Protein AF-A0A8T5ZN94-F1 (afdb_monomer)

Foldseek 3Di:
DPFDWWWWAAPVRDIDIDGPVCPCVVVDDPRIGTDDPVSNCCSVPPDDDLVRQLVVLVVVLVVLLVVLCVVLVVQVVCVVVVNHDPVNVVVNVVSVVVNVVSVPDDSND

Solven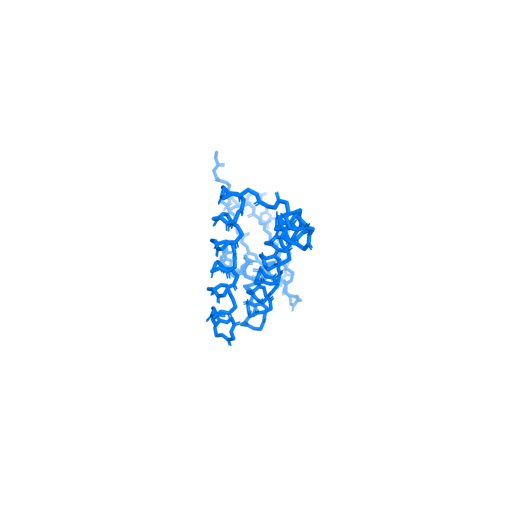t-accessible surface area (backbone atoms only — not comparable to full-atom values): 6454 Å² total; per-residue (Å²): 133,85,84,61,66,44,33,30,28,43,96,84,61,53,73,46,78,39,56,58,88,50,86,44,56,91,73,61,65,87,84,55,43,80,46,51,70,66,58,49,45,43,64,81,54,57,76,77,50,72,67,55,49,28,51,50,44,46,51,50,47,53,51,53,49,51,51,53,52,63,72,40,45,64,50,53,50,29,50,75,73,71,67,52,47,74,69,48,48,53,51,47,54,53,52,52,51,49,48,54,54,57,69,66,56,83,40,88,119

Mean predicted aligned error: 5.81 Å

Sequence (109 aa):
MITMMKYYKDENNVVYAYDAYGTQDAFIKEGLVPITRSEAMAIINPPPTHEQLIQAAENERQRLLSAADAIMLDWRTELMLGEISDANRAKLSAWLLYKNQVKAVDVTT

Organism: Escherichia coli (NCBI:txid562)

Nearest PDB structures (foldseek):
  3l9f-assembly2_C  TM=4.186E-01  e=5.261E-01  Streptococcus mutans UA159
  6hdz-assembly1_A  TM=4.689E-01  e=8.714E+00  Pseudomonas aeruginosa

Structure (mmCIF, N/CA/C/O backbone):
data_AF-A0A8T5ZN94-F1
#
_entry.id   AF-A0A8T5ZN94-F1
#
loop_
_atom_site.group_PDB
_atom_site.id
_atom_site.type_symbol
_atom_site.label_atom_id
_atom_site.label_alt_id
_atom_site.label_comp_id
_atom_site.label_asym_id
_atom_site.label_entity_id
_atom_site.label_seq_id
_atom_site.pdbx_PDB_ins_code
_atom_site.Cartn_x
_atom_site.Cartn_y
_atom_site.Cartn_z
_atom_site.occupancy
_atom_site.B_iso_or_equiv
_atom_site.auth_seq_id
_atom_site.auth_comp_id
_atom_site.auth_asym_id
_atom_site.auth_atom_id
_atom_site.pdbx_PDB_model_num
ATOM 1 N N . MET A 1 1 ? -4.070 13.594 -31.485 1.00 45.34 1 MET A N 1
ATOM 2 C CA . MET A 1 1 ? -3.194 12.724 -32.298 1.00 45.34 1 MET A CA 1
ATOM 3 C C . MET A 1 1 ? -2.391 11.862 -31.344 1.00 45.34 1 MET A C 1
ATOM 5 O O . MET A 1 1 ? -1.801 12.416 -30.429 1.00 45.34 1 MET A O 1
ATOM 9 N N . ILE A 1 2 ? -2.420 10.539 -31.499 1.00 53.03 2 ILE A N 1
ATOM 10 C CA . ILE A 1 2 ? -1.472 9.654 -30.812 1.00 53.03 2 ILE A CA 1
ATOM 11 C C . ILE A 1 2 ? -0.200 9.686 -31.656 1.00 53.03 2 ILE A C 1
ATOM 13 O O . ILE A 1 2 ? -0.261 9.387 -32.847 1.00 53.03 2 ILE A O 1
ATOM 17 N N . THR A 1 3 ? 0.925 10.104 -31.085 1.00 66.88 3 THR A N 1
ATOM 18 C CA . THR A 1 3 ? 2.195 10.121 -31.816 1.00 66.88 3 THR A CA 1
ATOM 19 C C . THR A 1 3 ? 2.715 8.689 -31.931 1.00 66.88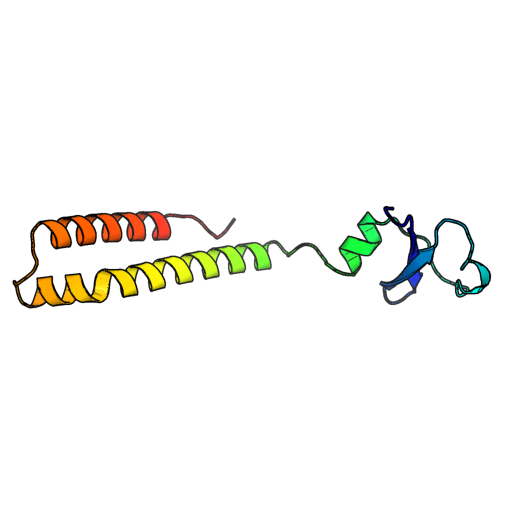 3 THR A C 1
ATOM 21 O O . THR A 1 3 ? 2.950 8.026 -30.921 1.00 66.88 3 THR A O 1
ATOM 24 N N . MET A 1 4 ? 2.845 8.187 -33.160 1.00 86.94 4 MET A N 1
ATOM 25 C CA . MET A 1 4 ? 3.412 6.869 -33.445 1.00 86.94 4 MET A CA 1
ATOM 26 C C . MET A 1 4 ? 4.938 6.976 -33.361 1.00 86.94 4 MET A C 1
ATOM 28 O O . MET A 1 4 ? 5.521 7.839 -34.013 1.00 86.94 4 MET A O 1
ATOM 32 N N . MET A 1 5 ? 5.578 6.131 -32.555 1.00 93.38 5 MET A N 1
ATOM 33 C CA . MET A 1 5 ? 7.021 6.179 -32.289 1.00 93.38 5 MET A CA 1
ATOM 34 C C . MET A 1 5 ? 7.695 4.876 -32.725 1.00 93.38 5 MET A C 1
ATOM 36 O O . MET A 1 5 ? 7.144 3.793 -32.511 1.00 93.38 5 MET A O 1
ATOM 40 N N . LYS A 1 6 ? 8.901 4.980 -33.285 1.00 94.69 6 LYS A N 1
ATOM 41 C CA . LYS A 1 6 ? 9.862 3.876 -33.410 1.00 94.69 6 LYS A CA 1
ATOM 42 C C . LYS A 1 6 ? 10.723 3.855 -32.148 1.00 94.69 6 LYS A C 1
ATOM 44 O O . LYS A 1 6 ? 11.205 4.905 -31.724 1.00 94.69 6 LYS A O 1
ATOM 49 N N . TYR A 1 7 ? 10.925 2.681 -31.562 1.00 96.44 7 TYR A N 1
ATOM 50 C CA . TYR A 1 7 ? 11.736 2.523 -30.358 1.00 96.44 7 TYR A CA 1
ATOM 51 C C . TYR A 1 7 ? 13.011 1.751 -30.669 1.00 96.44 7 TYR A C 1
ATOM 53 O O . TYR A 1 7 ? 13.006 0.815 -31.468 1.00 96.44 7 TYR A O 1
ATOM 61 N N . TYR A 1 8 ? 14.095 2.144 -30.014 1.00 97.31 8 TYR A N 1
ATOM 62 C CA . TYR A 1 8 ? 15.397 1.507 -30.131 1.00 97.31 8 TYR A CA 1
ATOM 63 C C . TYR A 1 8 ? 16.064 1.411 -28.761 1.00 97.31 8 TYR A C 1
ATOM 65 O O . TYR A 1 8 ? 15.705 2.155 -27.847 1.00 97.31 8 TYR A O 1
ATOM 73 N N . LYS A 1 9 ? 17.065 0.541 -28.632 1.00 97.81 9 LYS A N 1
ATOM 74 C CA . LYS A 1 9 ? 17.976 0.514 -27.484 1.00 97.81 9 LYS A CA 1
ATOM 75 C C . LYS A 1 9 ? 19.439 0.460 -27.904 1.00 97.81 9 LYS A C 1
ATOM 77 O O . LYS A 1 9 ? 19.745 -0.038 -28.987 1.00 97.81 9 LYS A O 1
ATOM 82 N N . ASP A 1 10 ? 20.325 0.937 -27.037 1.00 97.19 10 ASP A N 1
ATOM 83 C CA . ASP A 1 10 ? 21.766 0.692 -27.150 1.00 97.19 10 ASP A CA 1
ATOM 84 C C . ASP A 1 10 ? 22.218 -0.536 -26.334 1.00 97.19 10 ASP A C 1
ATOM 86 O O . ASP A 1 10 ? 21.406 -1.252 -25.737 1.00 97.19 10 ASP A O 1
ATOM 90 N N . GLU A 1 11 ? 23.529 -0.794 -26.325 1.00 96.50 11 GLU A N 1
ATOM 91 C CA . GLU A 1 11 ? 24.170 -1.901 -25.600 1.00 96.50 11 GLU A CA 1
ATOM 92 C C . GLU A 1 11 ? 23.945 -1.863 -24.078 1.00 96.50 11 GLU A C 1
ATOM 94 O O . GLU A 1 11 ? 23.960 -2.907 -23.428 1.00 96.50 11 GLU A O 1
ATOM 99 N N . ASN A 1 12 ? 23.662 -0.682 -23.517 1.00 95.69 12 ASN A N 1
ATOM 100 C CA . ASN A 1 12 ? 23.402 -0.477 -22.093 1.00 95.69 12 ASN A CA 1
ATOM 101 C C . ASN A 1 12 ? 21.897 -0.508 -21.765 1.00 95.69 12 ASN A C 1
ATOM 103 O O . ASN A 1 12 ? 21.497 -0.162 -20.655 1.00 95.69 12 ASN A O 1
ATOM 107 N N . ASN A 1 13 ? 21.053 -0.927 -22.719 1.00 95.38 13 ASN A N 1
ATOM 108 C CA . ASN A 1 13 ? 19.590 -0.868 -22.658 1.00 95.38 13 ASN A CA 1
ATOM 109 C C . ASN A 1 13 ? 19.029 0.555 -22.445 1.00 95.38 13 ASN A C 1
ATOM 111 O O . ASN A 1 13 ? 17.912 0.703 -21.952 1.00 95.38 13 ASN A O 1
ATOM 115 N N . VAL A 1 14 ? 19.737 1.617 -22.842 1.00 96.50 14 VAL A N 1
ATOM 116 C CA . VAL A 1 14 ? 19.127 2.956 -22.869 1.00 96.50 14 VAL A CA 1
ATOM 117 C C . VAL A 1 14 ? 18.143 3.012 -24.031 1.00 96.50 14 VAL A C 1
ATOM 119 O O . VAL A 1 14 ? 18.496 2.693 -25.165 1.00 96.50 14 VAL A O 1
ATOM 122 N N . VAL A 1 15 ? 16.900 3.407 -23.749 1.00 97.12 15 VAL A N 1
ATOM 123 C CA . VAL A 1 15 ? 15.816 3.456 -24.738 1.00 97.12 15 VAL A CA 1
ATOM 124 C C . VAL A 1 15 ? 15.778 4.811 -25.439 1.00 97.12 15 VAL A C 1
ATOM 126 O O . VAL A 1 15 ? 15.739 5.858 -24.795 1.00 97.12 15 VAL A O 1
ATOM 129 N N . TYR A 1 16 ? 15.700 4.776 -26.766 1.00 95.94 16 TYR A N 1
ATOM 130 C CA . TYR A 1 16 ? 15.514 5.935 -27.633 1.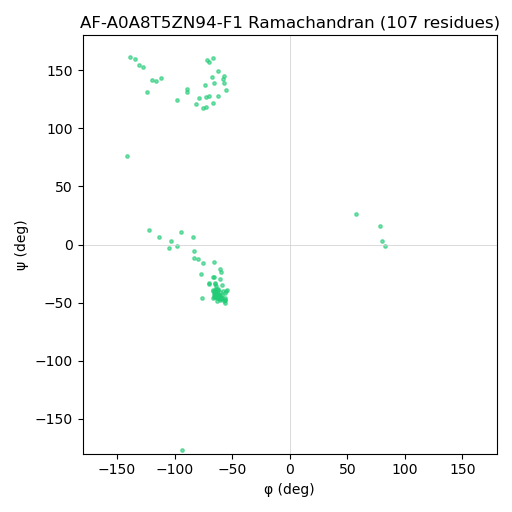00 95.94 16 TYR A CA 1
ATOM 131 C C . TYR A 1 16 ? 14.174 5.819 -28.363 1.00 95.94 16 TYR A C 1
ATOM 133 O O . TYR A 1 16 ? 13.786 4.732 -28.795 1.00 95.94 16 TYR A O 1
ATOM 141 N N . ALA A 1 17 ? 13.469 6.939 -28.511 1.00 94.81 17 ALA A N 1
ATOM 142 C CA . ALA A 1 17 ? 12.215 7.017 -29.249 1.00 94.81 17 ALA A CA 1
ATOM 143 C C . ALA A 1 17 ? 12.331 8.081 -30.338 1.00 94.81 17 ALA A C 1
ATOM 145 O O . ALA A 1 17 ? 12.755 9.203 -30.065 1.00 94.81 17 ALA A O 1
ATOM 146 N N . TYR A 1 18 ? 11.938 7.714 -31.551 1.00 94.06 18 TYR A N 1
ATOM 147 C CA . TYR A 1 18 ? 11.957 8.589 -32.715 1.00 94.06 18 TYR A CA 1
ATOM 148 C C . TYR A 1 18 ? 10.589 8.603 -33.385 1.00 94.06 18 TYR A C 1
ATOM 150 O O . TYR A 1 18 ? 9.833 7.630 -33.316 1.00 94.06 18 TYR A O 1
ATOM 158 N N . ASP A 1 19 ? 10.280 9.703 -34.060 1.00 92.31 19 ASP A N 1
ATOM 159 C CA . ASP A 1 19 ? 9.067 9.830 -34.860 1.00 92.31 19 ASP A CA 1
ATOM 160 C C . ASP A 1 19 ? 8.939 8.708 -35.909 1.00 92.31 19 ASP A C 1
ATOM 162 O O . ASP A 1 19 ? 9.880 8.402 -36.646 1.00 92.31 19 ASP A O 1
ATOM 166 N N . ALA A 1 20 ? 7.759 8.087 -36.001 1.00 90.31 20 ALA A N 1
ATOM 167 C CA . ALA A 1 20 ? 7.554 6.965 -36.914 1.00 90.31 20 ALA A CA 1
ATOM 168 C C . ALA A 1 20 ? 7.431 7.363 -38.390 1.00 90.31 20 ALA A C 1
ATOM 170 O O . ALA A 1 20 ? 7.596 6.494 -39.248 1.00 90.31 20 ALA A O 1
ATOM 171 N N . TYR A 1 21 ? 7.190 8.641 -38.701 1.00 89.25 21 TYR A N 1
ATOM 172 C CA . TYR A 1 21 ? 7.072 9.131 -40.079 1.00 89.25 21 TYR A CA 1
ATOM 173 C C . TYR A 1 21 ? 8.427 9.441 -40.727 1.00 89.25 21 TYR A C 1
ATOM 175 O O . TYR A 1 21 ? 8.479 9.963 -41.837 1.00 89.25 21 TYR A O 1
ATOM 183 N N . GLY A 1 22 ? 9.530 9.112 -40.050 1.00 84.69 22 GLY A N 1
ATOM 184 C CA . GLY A 1 22 ? 10.881 9.226 -40.592 1.00 84.69 22 GLY A CA 1
ATOM 185 C C . GLY A 1 22 ? 11.461 10.637 -40.555 1.00 84.69 22 GLY A C 1
ATOM 186 O O . GLY A 1 22 ? 12.595 10.844 -40.978 1.00 84.69 22 GLY A O 1
ATOM 187 N N . THR A 1 23 ? 10.737 11.607 -39.987 1.00 88.94 23 THR A N 1
ATOM 188 C CA . THR A 1 23 ? 11.205 13.000 -39.849 1.00 88.94 23 THR A CA 1
ATOM 189 C C . THR A 1 23 ? 12.484 13.122 -39.017 1.00 88.94 23 THR A C 1
ATOM 191 O O . THR A 1 23 ? 13.217 14.101 -39.143 1.00 88.94 23 THR A O 1
ATOM 194 N N . GLN A 1 24 ? 12.765 12.118 -38.183 1.00 91.94 24 GLN A N 1
ATOM 195 C CA . GLN A 1 24 ? 13.926 12.061 -37.302 1.00 91.94 24 GLN A CA 1
ATOM 196 C C . GLN A 1 24 ? 14.922 10.955 -37.673 1.00 91.94 24 GLN A C 1
ATOM 198 O O . GLN A 1 24 ? 15.884 10.756 -36.935 1.00 91.94 24 GLN A O 1
ATOM 203 N N . ASP A 1 25 ? 14.737 10.254 -38.800 1.00 91.31 25 ASP A N 1
ATOM 204 C CA . ASP A 1 25 ? 15.580 9.101 -39.154 1.00 91.31 25 ASP A CA 1
ATOM 205 C C . ASP A 1 25 ? 17.066 9.499 -39.308 1.00 91.31 25 ASP A C 1
ATOM 207 O O . ASP A 1 25 ? 17.952 8.726 -38.956 1.00 91.31 25 ASP A O 1
ATOM 211 N N . ALA A 1 26 ? 17.352 10.743 -39.717 1.00 93.75 26 ALA A N 1
ATOM 212 C CA . ALA A 1 26 ? 18.713 11.291 -39.800 1.00 93.75 26 ALA A CA 1
ATOM 213 C C . ALA A 1 26 ? 19.425 11.446 -38.437 1.00 93.75 26 ALA A C 1
ATOM 215 O O . ALA A 1 26 ? 20.638 11.637 -38.400 1.00 93.75 26 ALA A O 1
ATOM 216 N N . PHE A 1 27 ? 18.689 11.386 -37.322 1.00 92.88 27 PHE A N 1
ATOM 217 C CA . PHE A 1 27 ? 19.224 11.487 -35.958 1.00 92.88 27 PHE A CA 1
ATOM 218 C C . PHE A 1 27 ? 19.313 10.127 -35.246 1.00 92.88 27 PHE A C 1
ATOM 220 O O . PHE A 1 27 ? 19.677 10.070 -34.064 1.00 92.88 27 PHE A O 1
ATOM 227 N N . ILE A 1 28 ? 18.963 9.031 -35.928 1.00 93.56 28 ILE A N 1
ATOM 228 C CA . ILE A 1 28 ? 19.110 7.678 -35.389 1.00 93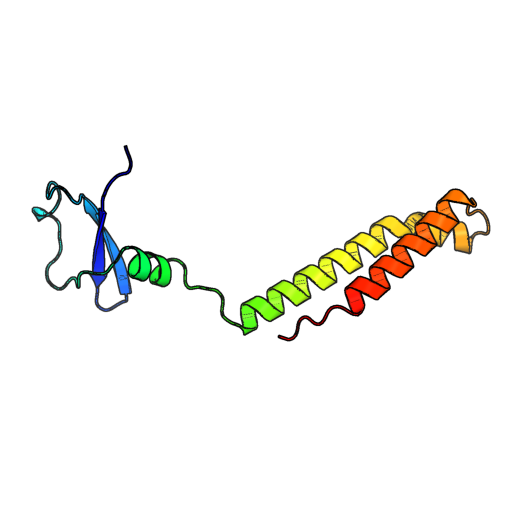.56 28 ILE A CA 1
ATOM 229 C C . ILE A 1 28 ? 20.601 7.338 -35.387 1.00 93.56 28 ILE A C 1
ATOM 231 O O . ILE A 1 28 ? 21.249 7.316 -36.430 1.00 93.56 28 ILE A O 1
ATOM 235 N N . LYS A 1 29 ? 21.154 7.099 -34.195 1.00 94.19 29 LYS A N 1
ATOM 236 C CA . LYS A 1 29 ? 22.566 6.731 -34.038 1.00 94.19 29 LYS A CA 1
ATOM 237 C C . LYS A 1 29 ? 22.817 5.345 -34.639 1.00 94.19 29 LYS A C 1
ATOM 239 O O . LYS A 1 29 ? 21.980 4.450 -34.512 1.00 94.19 29 LYS A O 1
ATOM 244 N N . GLU A 1 30 ? 23.987 5.153 -35.240 1.00 94.44 30 GLU A N 1
ATOM 245 C CA . GLU A 1 30 ? 24.429 3.819 -35.653 1.00 94.44 30 GLU A CA 1
ATOM 246 C C . GLU A 1 30 ? 24.588 2.892 -34.435 1.00 94.44 30 GLU A C 1
ATOM 248 O O . GLU A 1 30 ? 24.890 3.340 -33.328 1.00 94.44 30 GLU A O 1
ATOM 253 N N . GLY A 1 31 ? 24.362 1.591 -34.636 1.00 93.94 31 GLY A N 1
ATOM 254 C CA . GLY A 1 31 ? 24.484 0.576 -33.582 1.00 93.94 31 GLY A CA 1
ATOM 255 C C . GLY A 1 31 ? 23.259 0.419 -32.673 1.00 93.94 31 GLY A C 1
ATOM 256 O O . GLY A 1 31 ? 23.260 -0.452 -31.805 1.00 93.94 31 GLY A O 1
ATOM 257 N N . LEU A 1 32 ? 22.200 1.207 -32.875 1.00 97.38 32 LEU A N 1
ATOM 258 C CA . LEU A 1 32 ? 20.941 1.037 -32.153 1.00 97.38 32 LEU A CA 1
ATOM 259 C C . LEU A 1 32 ? 20.157 -0.188 -32.647 1.00 97.38 32 LEU A C 1
ATOM 261 O O . LEU A 1 32 ? 20.006 -0.413 -33.848 1.00 97.38 32 LEU A O 1
ATOM 265 N N . VAL A 1 33 ? 19.594 -0.950 -31.709 1.00 97.69 33 VAL A N 1
ATOM 266 C CA . VAL A 1 33 ? 18.766 -2.129 -31.994 1.00 97.69 33 VAL A CA 1
ATOM 267 C C . VAL A 1 33 ? 17.288 -1.739 -31.925 1.00 97.69 33 VAL A C 1
ATOM 269 O O . VAL A 1 33 ? 16.868 -1.215 -30.890 1.00 97.69 33 VAL A O 1
ATOM 272 N N . PRO A 1 34 ? 16.477 -1.971 -32.975 1.00 96.62 34 PRO A N 1
ATOM 273 C CA . PRO A 1 34 ? 15.045 -1.686 -32.933 1.00 96.62 34 PRO A CA 1
ATOM 274 C C . PRO A 1 34 ? 14.342 -2.599 -31.924 1.00 96.62 34 PRO A C 1
ATOM 276 O O . PRO A 1 34 ? 14.620 -3.795 -31.857 1.00 96.62 34 PRO A O 1
ATOM 279 N N . ILE A 1 35 ? 13.410 -2.034 -31.160 1.00 97.00 35 ILE A N 1
ATOM 280 C CA . ILE A 1 35 ? 12.594 -2.750 -30.175 1.00 97.00 35 ILE A CA 1
ATOM 281 C C . ILE A 1 35 ? 11.128 -2.348 -30.300 1.00 97.00 35 ILE A C 1
ATOM 283 O O . ILE A 1 35 ? 10.771 -1.297 -30.837 1.00 97.00 35 ILE A O 1
ATOM 287 N N . THR A 1 36 ? 10.246 -3.188 -29.783 1.00 95.69 36 THR A N 1
ATOM 288 C CA . THR A 1 36 ? 8.824 -2.876 -29.683 1.00 95.69 36 THR A CA 1
ATOM 289 C C . THR A 1 36 ? 8.570 -1.822 -28.607 1.00 95.69 36 THR A C 1
ATOM 291 O O . THR A 1 36 ? 9.331 -1.666 -27.651 1.00 95.69 36 THR A O 1
ATOM 294 N N . ARG A 1 37 ? 7.421 -1.139 -28.695 1.00 92.81 37 ARG A N 1
ATOM 295 C CA . ARG A 1 37 ? 6.938 -0.275 -27.607 1.00 92.81 37 ARG A CA 1
ATOM 296 C C . ARG A 1 37 ? 6.859 -1.033 -26.278 1.00 92.81 37 ARG A C 1
ATOM 298 O O . ARG A 1 37 ? 7.170 -0.459 -25.244 1.00 92.81 37 ARG A O 1
ATOM 305 N N . SER A 1 38 ? 6.438 -2.300 -26.306 1.00 93.31 38 SER A N 1
ATOM 306 C CA . SER A 1 38 ? 6.310 -3.124 -25.099 1.00 93.31 38 SER A CA 1
ATOM 307 C C . SER A 1 38 ? 7.665 -3.392 -24.449 1.00 93.31 38 SER A C 1
ATOM 309 O O . SER A 1 38 ? 7.798 -3.231 -23.242 1.00 93.31 38 SER A O 1
ATOM 311 N N . GLU A 1 39 ? 8.678 -3.750 -25.237 1.00 94.88 39 GLU A N 1
ATOM 312 C CA . GLU A 1 39 ? 10.045 -3.945 -24.740 1.00 94.88 39 GLU A CA 1
ATOM 313 C C . GLU A 1 39 ? 10.639 -2.636 -24.220 1.00 94.88 39 GLU A C 1
ATOM 315 O O . GLU A 1 39 ? 11.207 -2.615 -23.134 1.00 94.88 39 GLU A O 1
ATOM 320 N N . ALA A 1 40 ? 10.441 -1.530 -24.944 1.00 95.06 40 ALA A N 1
ATOM 321 C CA . ALA A 1 40 ? 10.846 -0.204 -24.492 1.00 95.06 40 ALA A CA 1
ATOM 322 C C . ALA A 1 40 ? 10.228 0.134 -23.128 1.00 95.06 40 ALA A C 1
ATOM 324 O O . ALA A 1 40 ? 10.943 0.567 -22.228 1.00 95.06 40 ALA A O 1
ATOM 325 N N . MET A 1 41 ? 8.924 -0.116 -22.951 1.00 93.31 41 MET A N 1
ATOM 326 C CA . MET A 1 41 ? 8.242 0.119 -21.676 1.00 93.31 41 MET A CA 1
ATOM 327 C C . MET A 1 41 ? 8.761 -0.796 -20.563 1.00 93.31 41 MET A C 1
ATOM 329 O O . MET A 1 41 ? 8.963 -0.320 -19.453 1.00 93.31 41 MET A O 1
ATOM 333 N N . ALA A 1 42 ? 9.016 -2.074 -20.850 1.00 94.06 42 ALA A N 1
ATOM 334 C CA . ALA A 1 42 ? 9.555 -3.016 -19.870 1.00 94.06 42 ALA A CA 1
ATOM 335 C C . ALA A 1 42 ? 10.988 -2.668 -19.432 1.00 94.06 42 ALA A C 1
ATOM 337 O O . ALA A 1 42 ? 11.376 -2.979 -18.313 1.00 94.06 42 ALA A O 1
ATOM 338 N N . ILE A 1 43 ? 11.775 -2.016 -20.289 1.00 94.31 43 ILE A N 1
ATOM 339 C CA . ILE A 1 43 ? 13.119 -1.549 -19.935 1.00 94.31 43 ILE A CA 1
ATOM 340 C C . ILE A 1 43 ? 13.049 -0.292 -19.056 1.00 94.31 43 ILE A C 1
ATOM 342 O O . ILE A 1 43 ? 13.741 -0.220 -18.044 1.00 94.31 43 ILE A O 1
ATOM 346 N N . ILE A 1 44 ? 12.220 0.697 -19.419 1.00 94.81 44 ILE A N 1
ATOM 347 C CA . ILE A 1 44 ? 12.127 1.962 -18.659 1.00 94.81 44 ILE A CA 1
ATOM 348 C C . ILE A 1 44 ? 11.309 1.835 -17.370 1.00 94.81 44 ILE A C 1
ATOM 350 O O . ILE A 1 44 ? 11.474 2.632 -16.451 1.00 94.81 44 ILE A O 1
ATOM 354 N N . ASN A 1 45 ? 10.393 0.873 -17.323 1.00 92.81 45 ASN A N 1
ATOM 355 C CA . ASN A 1 45 ? 9.514 0.604 -16.199 1.00 92.81 45 ASN A CA 1
ATOM 356 C C . ASN A 1 45 ? 9.364 -0.917 -16.065 1.00 92.81 45 ASN A C 1
ATOM 358 O O . ASN A 1 45 ? 8.353 -1.478 -16.508 1.00 92.81 45 ASN A O 1
ATOM 362 N N . PRO A 1 46 ? 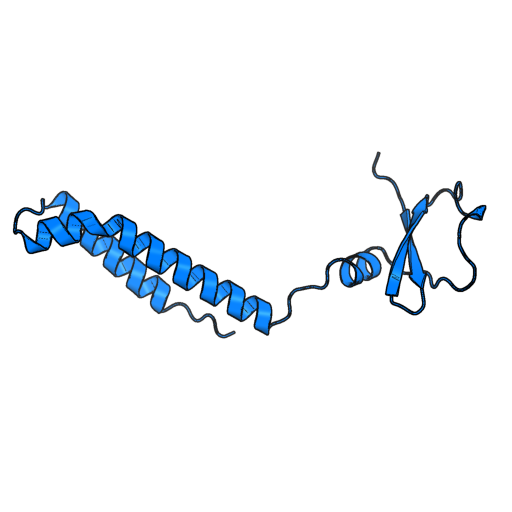10.394 -1.598 -15.533 1.00 90.88 46 PRO A N 1
ATOM 363 C CA . PRO A 1 46 ? 10.338 -3.036 -15.360 1.00 90.88 46 PRO A CA 1
ATOM 364 C C . PRO A 1 46 ? 9.132 -3.404 -14.495 1.00 90.88 46 PRO A C 1
ATOM 366 O O . PRO A 1 46 ? 8.836 -2.702 -13.522 1.00 90.88 46 PRO A O 1
ATOM 369 N N . PRO A 1 47 ? 8.411 -4.487 -14.836 1.00 89.38 47 PRO A N 1
ATOM 370 C CA . PRO A 1 47 ? 7.359 -4.977 -13.965 1.00 89.38 47 PRO A CA 1
ATOM 371 C C . PRO A 1 47 ? 7.961 -5.286 -12.588 1.00 89.38 47 PRO A C 1
ATOM 373 O O . PRO A 1 47 ? 9.113 -5.731 -12.511 1.00 89.38 47 PRO A O 1
ATOM 376 N N . PRO A 1 48 ? 7.207 -5.059 -11.502 1.00 93.69 48 PRO A N 1
ATOM 377 C CA . PRO A 1 48 ? 7.692 -5.380 -10.174 1.00 93.69 48 PRO A CA 1
ATOM 378 C C . PRO A 1 48 ? 8.037 -6.867 -10.087 1.00 93.69 48 PRO A C 1
ATOM 380 O O . PRO A 1 48 ? 7.350 -7.721 -10.657 1.00 93.69 48 PRO A O 1
ATOM 383 N N . THR A 1 49 ? 9.102 -7.183 -9.359 1.00 95.19 49 THR A N 1
ATOM 384 C CA . THR A 1 49 ? 9.430 -8.572 -9.041 1.00 95.19 49 THR A CA 1
ATOM 385 C C . THR A 1 49 ? 8.366 -9.162 -8.116 1.00 95.19 49 THR A C 1
ATOM 387 O O . THR A 1 49 ? 7.643 -8.443 -7.425 1.00 95.19 49 THR A O 1
ATOM 390 N N . HIS A 1 50 ? 8.284 -10.490 -8.057 1.00 95.12 50 HIS A N 1
ATOM 391 C CA . HIS A 1 50 ? 7.399 -11.171 -7.111 1.00 95.12 50 HIS A CA 1
ATOM 392 C C . HIS A 1 50 ? 7.668 -10.749 -5.653 1.00 95.12 50 HIS A C 1
ATOM 394 O O . HIS A 1 50 ? 6.738 -10.464 -4.909 1.00 95.12 50 HIS A O 1
ATOM 400 N N . GLU A 1 51 ? 8.939 -10.592 -5.275 1.00 95.94 51 GLU A N 1
ATOM 401 C CA . GLU A 1 51 ? 9.331 -10.084 -3.955 1.00 95.94 51 GLU A CA 1
ATOM 402 C C . GLU A 1 51 ? 8.853 -8.642 -3.715 1.00 95.94 51 GLU A C 1
ATOM 404 O O . GLU A 1 51 ? 8.339 -8.327 -2.643 1.00 95.94 51 GLU A O 1
ATOM 409 N N . GLN A 1 52 ? 8.949 -7.766 -4.722 1.00 96.56 52 GLN A N 1
ATOM 410 C CA . GLN A 1 52 ? 8.418 -6.402 -4.631 1.00 96.56 52 GLN A CA 1
ATOM 411 C C . GLN A 1 52 ? 6.892 -6.389 -4.482 1.00 96.56 52 GLN A C 1
ATOM 413 O O . GLN A 1 52 ? 6.363 -5.547 -3.756 1.00 96.56 52 GLN A O 1
ATOM 418 N N . LEU A 1 53 ? 6.184 -7.320 -5.129 1.00 97.31 53 LEU A N 1
ATOM 419 C CA . LEU A 1 53 ? 4.735 -7.481 -4.981 1.00 97.31 53 LEU A CA 1
ATOM 420 C C . LEU A 1 53 ? 4.359 -7.949 -3.569 1.00 97.31 53 LEU A C 1
ATOM 422 O O . LEU A 1 53 ? 3.485 -7.341 -2.952 1.00 97.31 53 LEU A O 1
ATOM 426 N N . ILE A 1 54 ? 5.061 -8.951 -3.030 1.00 97.75 54 ILE A N 1
ATOM 427 C CA . ILE A 1 54 ? 4.899 -9.419 -1.643 1.00 97.75 54 ILE A CA 1
ATOM 428 C C . ILE A 1 54 ? 5.131 -8.268 -0.659 1.00 97.75 54 ILE A C 1
ATOM 430 O O . ILE A 1 54 ? 4.304 -8.008 0.215 1.00 97.75 54 ILE A O 1
ATOM 434 N N . GLN A 1 55 ? 6.224 -7.517 -0.824 1.00 97.56 55 GLN A N 1
ATOM 435 C CA . GLN A 1 55 ? 6.532 -6.399 0.0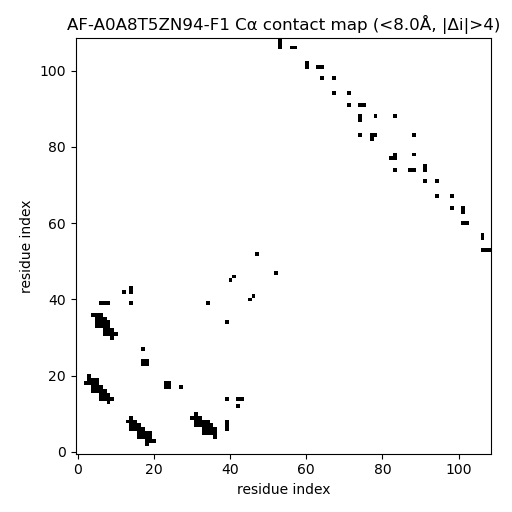63 1.00 97.56 55 GLN A CA 1
ATOM 436 C C . GLN A 1 55 ? 5.485 -5.282 -0.035 1.00 97.56 55 GLN A C 1
ATOM 438 O O . GLN A 1 55 ? 5.130 -4.681 0.979 1.00 97.56 55 GLN A O 1
ATOM 443 N N . ALA A 1 56 ? 4.969 -5.000 -1.233 1.00 97.06 56 ALA A N 1
ATOM 444 C CA . ALA A 1 56 ? 3.894 -4.031 -1.418 1.00 97.06 56 ALA A CA 1
ATOM 445 C C . ALA A 1 56 ? 2.599 -4.476 -0.715 1.00 97.06 56 ALA A C 1
ATOM 447 O O . ALA A 1 56 ? 1.960 -3.659 -0.050 1.00 97.06 56 ALA A O 1
ATOM 448 N N . ALA A 1 57 ? 2.246 -5.761 -0.806 1.00 97.88 57 ALA A N 1
ATOM 449 C CA . ALA A 1 57 ? 1.086 -6.328 -0.123 1.00 97.88 57 ALA A CA 1
ATOM 450 C C . ALA A 1 57 ? 1.237 -6.279 1.409 1.00 97.88 57 ALA A C 1
ATOM 452 O O . ALA A 1 57 ? 0.312 -5.862 2.109 1.00 97.88 57 ALA A O 1
ATOM 453 N N . GLU A 1 58 ? 2.415 -6.620 1.938 1.00 98.19 58 GLU A N 1
ATOM 454 C CA . GLU A 1 58 ? 2.723 -6.502 3.367 1.00 98.19 58 GLU A CA 1
ATOM 455 C C . GLU A 1 58 ? 2.647 -5.044 3.844 1.00 98.19 58 GLU A C 1
ATOM 457 O O . GLU A 1 58 ? 2.010 -4.754 4.859 1.00 98.19 58 GLU A O 1
ATOM 462 N N . ASN A 1 59 ? 3.235 -4.109 3.092 1.00 98.38 59 ASN A N 1
ATOM 463 C CA . ASN A 1 59 ? 3.190 -2.682 3.414 1.00 98.38 59 ASN A CA 1
ATOM 464 C C . ASN A 1 59 ? 1.748 -2.165 3.475 1.00 98.38 59 ASN A C 1
ATOM 466 O O . ASN A 1 59 ? 1.391 -1.436 4.403 1.00 98.38 59 ASN A O 1
ATOM 470 N N . GLU A 1 60 ? 0.903 -2.566 2.524 1.00 98.38 60 GLU A N 1
ATOM 471 C CA . GLU A 1 60 ? -0.508 -2.186 2.521 1.00 98.38 60 GLU A CA 1
ATOM 472 C C . GLU A 1 60 ? -1.256 -2.797 3.712 1.00 98.38 60 GLU A C 1
ATOM 474 O O . GLU A 1 60 ? -2.007 -2.093 4.393 1.00 98.38 60 GLU A O 1
ATOM 479 N N . ARG A 1 61 ? -0.990 -4.066 4.051 1.00 98.38 61 ARG A N 1
ATOM 480 C CA . ARG A 1 61 ? -1.549 -4.700 5.255 1.00 98.38 61 ARG A CA 1
ATOM 481 C C . ARG A 1 61 ? -1.197 -3.901 6.510 1.00 98.38 61 ARG A C 1
ATOM 483 O O . ARG A 1 61 ? -2.084 -3.589 7.306 1.00 98.38 61 ARG A O 1
ATOM 490 N N . GLN A 1 62 ? 0.068 -3.515 6.680 1.00 98.56 62 GLN A N 1
ATOM 491 C CA . GLN A 1 62 ? 0.507 -2.717 7.831 1.00 98.56 62 GLN A CA 1
ATOM 492 C C . GLN A 1 62 ? -0.123 -1.322 7.852 1.00 98.56 62 GLN A C 1
ATOM 494 O O . GLN A 1 62 ? -0.539 -0.848 8.916 1.00 98.56 62 GLN A O 1
ATOM 499 N N . ARG A 1 63 ? -0.263 -0.682 6.685 1.00 98.62 63 ARG A N 1
ATOM 500 C CA . ARG A 1 63 ? -0.928 0.619 6.546 1.00 98.62 63 ARG A CA 1
ATOM 501 C C . ARG A 1 63 ? -2.383 0.547 7.010 1.00 98.62 63 ARG A C 1
ATOM 503 O O . ARG A 1 63 ? -2.812 1.390 7.798 1.00 98.62 63 ARG A O 1
ATOM 510 N N . LEU A 1 64 ? -3.126 -0.471 6.573 1.00 98.75 64 LEU A N 1
ATOM 511 C CA . LEU A 1 64 ? -4.523 -0.686 6.959 1.00 98.75 64 LEU A CA 1
ATOM 512 C C . LEU A 1 64 ? -4.669 -0.984 8.456 1.00 98.75 64 LEU A C 1
ATOM 514 O O . LEU A 1 64 ? -5.555 -0.430 9.111 1.00 98.75 64 LEU A O 1
ATOM 518 N N . LEU A 1 65 ? -3.786 -1.813 9.022 1.00 98.69 65 LEU A N 1
ATOM 519 C CA . LEU A 1 65 ? -3.797 -2.120 10.455 1.00 98.69 65 LEU A CA 1
ATOM 520 C C . LEU A 1 65 ? -3.515 -0.881 11.311 1.00 98.69 65 LEU A C 1
ATOM 522 O O . LEU A 1 65 ? -4.217 -0.659 12.299 1.00 98.69 65 LEU A O 1
ATOM 526 N N . SER A 1 66 ? -2.544 -0.064 10.900 1.00 98.69 66 SER A N 1
ATOM 527 C CA . SER A 1 66 ? -2.185 1.187 11.576 1.00 98.69 66 SER A CA 1
ATOM 528 C C . SER A 1 66 ? -3.317 2.211 11.502 1.00 98.69 66 SER A C 1
ATOM 530 O O . SER A 1 66 ? -3.669 2.825 12.508 1.00 98.69 66 SER A O 1
ATOM 532 N N . ALA A 1 67 ? -3.948 2.352 10.332 1.00 98.62 67 ALA A N 1
ATOM 533 C CA . ALA A 1 67 ? -5.100 3.231 10.154 1.00 98.62 67 ALA A CA 1
ATOM 534 C C . ALA A 1 67 ? -6.282 2.806 11.039 1.00 98.62 67 ALA A C 1
ATOM 536 O O . ALA A 1 67 ? -6.887 3.642 11.707 1.00 98.62 67 ALA A O 1
ATOM 537 N N . ALA A 1 68 ? -6.577 1.504 11.103 1.00 98.50 68 ALA A N 1
ATOM 538 C CA . ALA A 1 68 ? -7.624 0.978 11.974 1.00 98.50 68 ALA A CA 1
ATOM 539 C C . ALA A 1 68 ? -7.329 1.244 13.461 1.00 98.50 68 ALA A C 1
ATOM 541 O O . ALA A 1 68 ? -8.243 1.567 14.219 1.00 98.50 68 ALA A O 1
ATOM 542 N N . ASP A 1 69 ? -6.068 1.130 13.892 1.00 98.44 69 ASP A N 1
ATOM 543 C CA . ASP A 1 69 ? -5.677 1.458 15.267 1.00 98.44 69 ASP A CA 1
ATOM 544 C C . ASP A 1 69 ? -5.851 2.936 15.602 1.00 98.44 69 ASP A C 1
ATOM 546 O O . ASP A 1 69 ? -6.358 3.239 16.681 1.00 98.44 69 ASP A O 1
ATOM 550 N N . ALA A 1 70 ? -5.504 3.833 14.677 1.00 98.56 70 ALA A N 1
ATOM 551 C CA . ALA A 1 70 ? -5.724 5.264 14.847 1.00 98.56 70 ALA A CA 1
ATOM 552 C C . ALA A 1 70 ? -7.221 5.607 14.944 1.00 98.56 70 ALA A C 1
ATOM 554 O O . ALA A 1 70 ? -7.622 6.347 15.835 1.00 98.56 70 ALA A O 1
ATOM 555 N N . ILE A 1 71 ? -8.059 5.023 14.079 1.00 98.19 71 ILE A N 1
ATOM 556 C CA . ILE A 1 71 ? -9.515 5.259 14.075 1.00 98.19 71 ILE A CA 1
ATOM 557 C C . ILE A 1 71 ? -10.170 4.797 15.384 1.00 98.19 71 ILE A C 1
ATOM 559 O O . ILE A 1 71 ? -11.089 5.441 15.881 1.00 98.19 71 ILE A O 1
ATOM 563 N N . MET A 1 72 ? -9.711 3.679 15.950 1.00 98.31 72 MET A N 1
ATOM 564 C CA . MET A 1 72 ? -10.282 3.115 17.176 1.00 98.31 72 MET A CA 1
ATOM 565 C C . MET A 1 72 ? -9.756 3.745 18.471 1.00 98.31 72 MET A C 1
ATOM 567 O O . MET A 1 72 ? -10.215 3.345 19.544 1.00 98.31 72 MET A O 1
ATOM 571 N N . LEU A 1 73 ? -8.774 4.650 18.402 1.00 98.56 73 LEU A N 1
ATOM 572 C CA . LEU A 1 73 ? -8.028 5.111 19.575 1.00 98.56 73 LEU A CA 1
ATOM 573 C C . LEU A 1 73 ? -8.948 5.687 20.659 1.00 98.56 73 LEU A C 1
ATOM 575 O O . LEU A 1 73 ? -8.894 5.242 21.807 1.00 98.56 73 LEU A O 1
ATOM 579 N N . ASP A 1 74 ? -9.836 6.605 20.282 1.00 98.44 74 ASP A N 1
ATOM 580 C CA . ASP A 1 74 ? -10.737 7.270 21.225 1.00 98.44 74 ASP A CA 1
ATOM 581 C C . ASP A 1 74 ? -11.724 6.281 21.851 1.00 98.44 74 ASP A C 1
ATOM 583 O O . ASP A 1 74 ? -11.870 6.245 23.068 1.00 98.44 74 ASP A O 1
ATOM 587 N N . TRP A 1 75 ? -12.321 5.381 21.063 1.00 98.69 75 TRP A N 1
ATOM 588 C CA . TRP A 1 75 ? -13.257 4.379 21.591 1.00 98.69 75 TRP A CA 1
ATOM 589 C C . TRP A 1 75 ? -12.588 3.388 22.546 1.00 98.69 75 TRP A C 1
ATOM 591 O O . TRP A 1 75 ? -13.219 2.920 23.491 1.00 98.69 75 TRP A O 1
ATOM 601 N N . ARG A 1 76 ? -11.310 3.046 22.331 1.00 98.44 76 ARG A N 1
ATOM 602 C CA . ARG A 1 76 ? -10.553 2.226 23.292 1.00 98.44 76 ARG A CA 1
ATOM 603 C C . ARG A 1 76 ? -10.327 2.978 24.600 1.00 98.44 76 ARG A C 1
ATOM 605 O O . ARG A 1 76 ? -10.474 2.372 25.657 1.00 98.44 76 ARG A O 1
ATOM 612 N N . THR A 1 77 ? -10.029 4.274 24.530 1.00 98.62 77 THR A N 1
ATOM 613 C CA . THR A 1 77 ? -9.908 5.143 25.710 1.00 98.62 77 THR A CA 1
ATOM 614 C C . THR A 1 77 ? -11.239 5.244 26.458 1.00 98.62 77 THR A C 1
ATOM 616 O O . THR A 1 77 ? -11.281 4.975 27.655 1.00 98.62 77 THR A O 1
ATOM 619 N N . GLU A 1 78 ? -12.344 5.517 25.759 1.00 98.56 78 GLU A N 1
ATOM 620 C CA . GLU A 1 78 ? -13.695 5.528 26.338 1.00 98.56 78 GLU A CA 1
ATOM 621 C C . GLU A 1 78 ? -14.038 4.185 27.007 1.00 98.56 78 GLU A C 1
ATOM 623 O O . GLU A 1 78 ? -14.608 4.154 28.098 1.00 98.56 78 GLU A O 1
ATOM 628 N N . LEU A 1 79 ? -13.677 3.055 26.379 1.00 98.44 79 LEU A N 1
ATOM 629 C CA . LEU A 1 79 ? -13.894 1.723 26.949 1.00 98.44 79 LEU A CA 1
ATOM 630 C C . LEU A 1 79 ? -13.094 1.530 28.242 1.00 98.44 79 LEU A C 1
ATOM 632 O O . LEU A 1 79 ? -13.632 0.980 29.200 1.00 98.44 79 LEU A O 1
ATOM 636 N N . MET A 1 80 ? -11.835 1.978 28.275 1.00 98.38 80 MET A N 1
ATOM 637 C CA . MET A 1 80 ? -10.972 1.895 29.459 1.00 98.38 80 MET A CA 1
ATOM 638 C C . MET A 1 80 ? -11.482 2.752 30.621 1.00 98.38 80 MET A C 1
ATOM 640 O O . MET A 1 80 ? -11.335 2.350 31.773 1.00 98.38 80 MET A O 1
ATOM 644 N N . LEU A 1 81 ? -12.090 3.902 30.325 1.00 98.50 81 LEU A N 1
ATOM 645 C CA . LEU A 1 81 ? -12.700 4.784 31.324 1.00 98.50 81 LEU A CA 1
ATOM 646 C C . LEU A 1 81 ? -14.091 4.307 31.775 1.00 98.50 81 LEU A C 1
ATOM 648 O O . LEU A 1 81 ? -14.612 4.794 32.774 1.00 98.50 81 LEU A O 1
ATOM 652 N N . GLY A 1 82 ? -14.691 3.342 31.069 1.00 98.31 82 GLY A N 1
ATOM 653 C CA . GLY A 1 82 ? -16.054 2.874 31.333 1.00 98.31 82 GLY A CA 1
ATOM 654 C C . GLY A 1 82 ? -17.148 3.806 30.797 1.00 98.31 82 GLY A C 1
ATOM 655 O O . GLY A 1 82 ? -18.305 3.663 31.179 1.00 98.31 82 GLY A O 1
ATOM 656 N N . GLU A 1 83 ? -16.801 4.729 29.900 1.00 98.06 83 GLU A N 1
ATOM 657 C CA . GLU A 1 83 ? -17.675 5.800 29.390 1.00 98.06 83 GLU A CA 1
ATOM 658 C C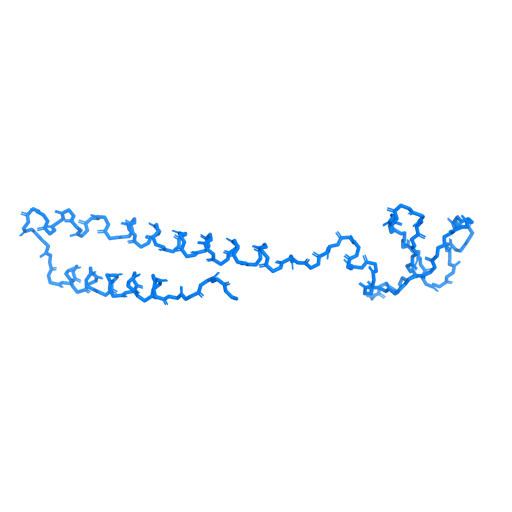 . GLU A 1 83 ? -18.186 5.541 27.962 1.00 98.06 83 GLU A C 1
ATOM 660 O O . GLU A 1 83 ? -18.963 6.322 27.414 1.00 98.06 83 GLU A O 1
ATOM 665 N N . ILE A 1 84 ? -17.759 4.442 27.332 1.00 98.56 84 ILE A N 1
ATOM 666 C CA . ILE A 1 84 ? -18.099 4.142 25.936 1.00 98.56 84 ILE A CA 1
ATOM 667 C C . ILE A 1 84 ? -19.609 3.967 25.721 1.00 98.56 84 ILE A C 1
ATOM 669 O O . ILE A 1 84 ? -20.269 3.141 26.358 1.00 98.56 84 ILE A O 1
ATOM 673 N N . SER A 1 85 ? -20.143 4.701 24.743 1.00 98.62 85 SER A N 1
ATOM 674 C CA . SER A 1 85 ? -21.532 4.555 24.293 1.00 98.62 85 SER A CA 1
ATOM 675 C C . SER A 1 85 ? -21.768 3.232 23.553 1.00 98.62 85 SER A C 1
ATOM 677 O O . SER A 1 85 ? -20.853 2.676 22.941 1.00 98.62 85 SER A O 1
ATOM 679 N N . ASP A 1 86 ? -23.014 2.752 23.508 1.00 98.69 86 ASP A N 1
ATOM 680 C CA . ASP A 1 86 ? -23.363 1.544 22.741 1.00 98.69 86 ASP A CA 1
ATOM 681 C C . ASP A 1 86 ? -23.037 1.680 21.245 1.00 98.69 86 ASP A C 1
ATOM 683 O O . ASP A 1 86 ? -22.573 0.731 20.608 1.00 98.69 86 ASP A O 1
ATOM 687 N N . ALA A 1 87 ? -23.198 2.884 20.689 1.00 98.50 87 ALA A N 1
ATOM 688 C CA . ALA A 1 87 ? -22.846 3.175 19.304 1.00 98.50 87 ALA A CA 1
ATOM 689 C C . ALA A 1 87 ? -21.332 3.057 19.054 1.00 98.50 87 ALA A C 1
ATOM 691 O O . ALA A 1 87 ? -20.912 2.439 18.073 1.00 98.50 87 ALA A O 1
ATOM 692 N N . ASN A 1 88 ? -20.501 3.615 19.940 1.00 98.56 88 ASN A N 1
ATOM 693 C CA . ASN A 1 88 ? -19.044 3.514 19.820 1.00 98.56 88 ASN A CA 1
ATOM 694 C C . ASN A 1 88 ? -18.554 2.089 20.093 1.00 98.56 88 ASN A C 1
ATOM 696 O O . ASN A 1 88 ? -17.653 1.612 19.406 1.00 98.56 88 ASN A O 1
ATOM 700 N N . ARG A 1 89 ? -19.205 1.360 21.006 1.00 98.62 89 ARG A N 1
ATOM 701 C CA . ARG A 1 89 ? -18.943 -0.064 21.247 1.00 98.62 89 ARG A CA 1
ATOM 702 C C . ARG A 1 89 ? -19.183 -0.898 19.990 1.00 98.62 89 ARG A C 1
ATOM 704 O O . ARG A 1 89 ? -18.325 -1.699 19.626 1.00 98.62 89 ARG A O 1
ATOM 711 N N . ALA A 1 90 ? -20.296 -0.675 19.290 1.00 98.69 90 ALA A N 1
ATOM 712 C CA . ALA A 1 90 ? -20.591 -1.367 18.037 1.00 98.69 90 ALA A CA 1
ATOM 713 C C . ALA A 1 90 ? -19.540 -1.071 16.950 1.00 98.69 90 ALA A C 1
ATOM 715 O O . ALA A 1 90 ? -19.063 -1.992 16.283 1.00 98.69 90 ALA A O 1
ATOM 716 N N . LYS A 1 91 ? -19.120 0.196 16.809 1.00 98.56 91 LYS A N 1
ATOM 717 C CA . LYS A 1 91 ? -18.039 0.582 15.883 1.00 98.56 91 LYS A CA 1
ATOM 718 C C . LYS A 1 91 ? -16.713 -0.086 16.249 1.00 98.56 91 LYS A C 1
ATOM 720 O O . LYS A 1 91 ? -16.058 -0.642 15.370 1.00 98.56 91 LYS A O 1
ATOM 725 N N . LEU A 1 92 ? -16.338 -0.081 17.529 1.00 98.69 92 LEU A N 1
ATOM 726 C CA . LEU A 1 92 ? -15.120 -0.721 18.023 1.00 98.69 92 LEU A CA 1
ATOM 727 C C . LEU A 1 92 ? -15.112 -2.225 17.705 1.00 98.69 92 LEU A C 1
ATOM 729 O O . LEU A 1 92 ? -14.125 -2.732 17.173 1.00 98.69 92 LEU A O 1
ATOM 733 N N . SER A 1 93 ? -16.220 -2.930 17.949 1.00 98.38 93 SER A N 1
ATOM 734 C CA . SER A 1 93 ? -16.360 -4.347 17.589 1.00 98.38 93 SER A CA 1
ATOM 735 C C . SER A 1 93 ? -16.217 -4.592 16.083 1.00 98.38 93 SER A C 1
ATOM 737 O O . SER A 1 93 ? -15.505 -5.514 15.682 1.00 98.38 93 SER A O 1
ATOM 739 N N . ALA A 1 94 ? -16.834 -3.757 15.241 1.00 98.62 94 ALA A N 1
ATOM 740 C CA . ALA A 1 94 ? -16.730 -3.879 13.787 1.00 98.62 94 ALA A CA 1
ATOM 741 C C . ALA A 1 94 ? -15.290 -3.667 13.284 1.00 98.62 94 ALA A C 1
ATOM 743 O O . ALA A 1 94 ? -14.799 -4.434 12.455 1.00 98.62 94 ALA A O 1
ATOM 744 N N . TRP A 1 95 ? -14.576 -2.676 13.820 1.00 98.56 95 TRP A N 1
ATO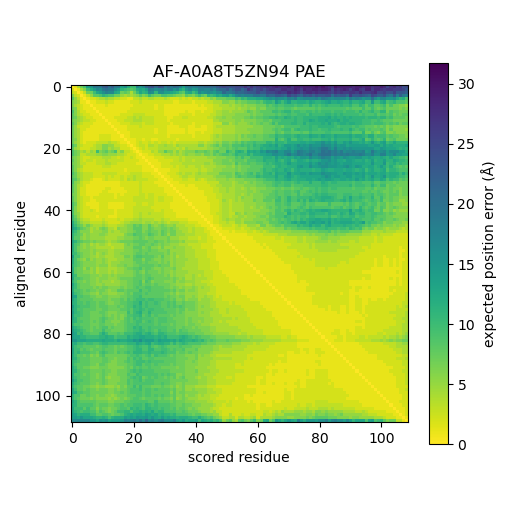M 745 C CA . TRP A 1 95 ? -13.185 -2.419 13.443 1.00 98.56 95 TRP A CA 1
ATOM 746 C C . TRP A 1 95 ? -12.212 -3.494 13.942 1.00 98.56 95 TRP A C 1
ATOM 748 O O . TRP A 1 95 ? -11.248 -3.817 13.245 1.00 98.56 95 TRP A O 1
ATOM 758 N N . LEU A 1 96 ? -12.469 -4.105 15.104 1.00 98.44 96 LEU A N 1
ATOM 759 C CA . LEU A 1 96 ? -11.711 -5.275 15.558 1.00 98.44 96 LEU A CA 1
ATOM 760 C C . LEU A 1 96 ? -11.903 -6.471 14.616 1.00 98.44 96 LEU A C 1
ATOM 762 O O . LEU A 1 96 ? -10.922 -7.132 14.269 1.00 98.44 96 LEU A O 1
ATOM 766 N N . LEU A 1 97 ? -13.135 -6.717 14.156 1.00 98.56 97 LEU A N 1
ATOM 767 C CA . LEU A 1 97 ? -13.413 -7.750 13.156 1.00 98.56 97 LEU A CA 1
ATOM 768 C C . LEU A 1 97 ? -12.668 -7.469 11.845 1.00 98.56 97 LEU A C 1
ATOM 770 O O . LEU A 1 97 ? -11.987 -8.356 11.334 1.00 98.56 97 LEU A O 1
ATOM 774 N N . TYR A 1 98 ? -12.736 -6.235 11.343 1.00 98.50 98 TYR A N 1
ATOM 775 C CA . TYR A 1 98 ? -11.994 -5.818 10.154 1.00 98.50 98 TYR A CA 1
ATOM 776 C C . TYR A 1 98 ? -10.483 -6.055 10.306 1.00 98.50 98 TYR A C 1
ATOM 778 O O . TYR A 1 98 ? -9.871 -6.681 9.444 1.00 98.50 98 TYR A O 1
ATOM 786 N N . LYS A 1 99 ? -9.873 -5.648 11.430 1.00 98.44 99 LYS A N 1
ATOM 787 C CA . LYS A 1 99 ? -8.445 -5.912 11.683 1.00 98.44 99 LYS A CA 1
ATOM 788 C C . LYS A 1 99 ? -8.110 -7.401 11.649 1.00 98.44 99 LYS A C 1
ATOM 790 O O . LYS A 1 99 ? -7.052 -7.764 11.144 1.00 98.44 99 LYS A O 1
ATOM 795 N N . ASN A 1 100 ? -8.975 -8.255 12.192 1.00 98.50 100 ASN A N 1
ATOM 796 C CA . ASN A 1 100 ? -8.758 -9.701 12.163 1.00 98.50 100 ASN A CA 1
ATOM 797 C C . ASN A 1 100 ? -8.825 -10.251 10.735 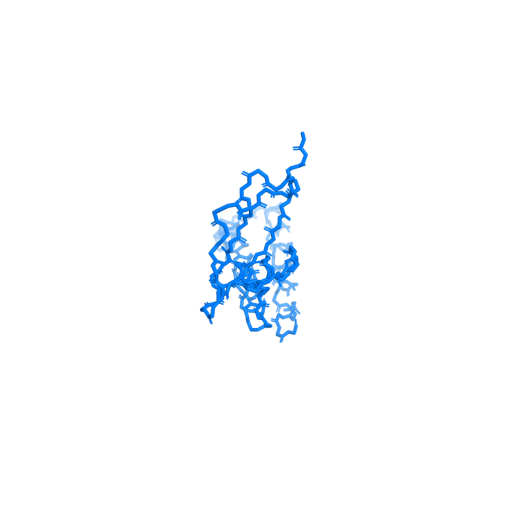1.00 98.50 100 ASN A C 1
ATOM 799 O O . ASN A 1 100 ? -7.996 -11.080 10.376 1.00 98.50 100 ASN A O 1
ATOM 803 N N . GLN A 1 101 ? -9.747 -9.748 9.911 1.00 98.56 101 GLN A N 1
ATOM 804 C CA . GLN A 1 101 ? -9.819 -10.106 8.493 1.00 98.56 101 GLN A CA 1
ATOM 805 C C . GLN A 1 101 ? -8.559 -9.666 7.742 1.00 98.56 101 GLN A C 1
ATOM 807 O O . GLN A 1 101 ? -7.966 -10.479 7.046 1.00 98.56 101 GLN A O 1
ATOM 812 N N . VAL A 1 102 ? -8.087 -8.430 7.947 1.00 98.25 102 VAL A N 1
ATOM 813 C CA . VAL A 1 102 ? -6.851 -7.921 7.322 1.00 98.25 102 VAL A CA 1
ATOM 814 C C . VAL A 1 102 ? -5.626 -8.747 7.727 1.00 98.25 102 VAL A C 1
ATOM 816 O O . VAL A 1 102 ? -4.788 -9.047 6.885 1.00 98.25 102 VAL A O 1
ATOM 819 N N . LYS A 1 103 ? -5.518 -9.158 8.997 1.00 97.69 103 LYS A N 1
ATOM 820 C CA . LYS A 1 103 ? -4.431 -10.038 9.468 1.00 97.69 103 LYS A CA 1
ATOM 821 C C . LYS A 1 103 ? -4.474 -11.440 8.860 1.00 97.69 103 LYS A C 1
ATOM 823 O O . LYS A 1 103 ? -3.436 -12.084 8.798 1.00 97.69 103 LYS A O 1
ATOM 828 N N . ALA A 1 104 ? -5.659 -11.917 8.486 1.00 97.81 104 ALA A N 1
ATOM 829 C CA . ALA A 1 104 ? -5.850 -13.244 7.913 1.00 97.81 104 ALA A CA 1
ATOM 830 C C . ALA A 1 104 ? -5.577 -13.293 6.401 1.00 97.81 104 ALA A C 1
ATOM 832 O O . ALA A 1 104 ? -5.512 -14.386 5.844 1.00 97.81 104 ALA A O 1
ATOM 833 N N . VAL A 1 105 ? -5.434 -12.140 5.737 1.00 96.81 105 VAL A N 1
ATOM 834 C CA . VAL A 1 105 ? -5.046 -12.084 4.323 1.00 96.81 105 VAL A CA 1
ATOM 835 C C . VAL A 1 105 ? -3.610 -12.582 4.179 1.00 96.81 105 VAL A C 1
ATOM 837 O O . VAL A 1 105 ? -2.688 -12.019 4.776 1.00 96.81 105 VAL A O 1
ATOM 840 N N . ASP A 1 106 ? -3.431 -13.625 3.370 1.00 95.94 106 ASP A N 1
ATOM 841 C CA . ASP A 1 106 ? -2.112 -14.075 2.939 1.00 95.94 106 ASP A CA 1
ATOM 842 C C . ASP A 1 106 ? -1.513 -13.051 1.968 1.00 95.94 106 ASP A C 1
ATOM 844 O O . ASP A 1 106 ? -2.157 -12.635 1.007 1.00 95.94 106 ASP A O 1
ATOM 848 N N . VAL A 1 107 ? -0.289 -12.619 2.256 1.00 94.81 107 VAL A N 1
ATOM 849 C CA . VAL A 1 107 ? 0.469 -11.639 1.460 1.00 94.81 107 VAL A CA 1
ATOM 850 C C . VAL A 1 107 ? 1.807 -12.208 0.990 1.00 94.81 107 VAL A C 1
ATOM 852 O O . VAL A 1 107 ? 2.682 -11.458 0.573 1.00 94.81 107 VAL A O 1
ATOM 855 N N . THR A 1 108 ? 1.994 -13.524 1.112 1.00 91.31 108 THR A N 1
ATOM 856 C CA . THR A 1 108 ? 3.261 -14.212 0.819 1.00 91.31 108 THR A CA 1
ATOM 857 C C . THR A 1 108 ? 3.315 -14.844 -0.571 1.00 91.31 108 THR A C 1
ATOM 859 O O . THR A 1 108 ? 4.342 -15.419 -0.924 1.00 91.31 108 THR A O 1
ATOM 862 N N . THR A 1 109 ? 2.235 -14.737 -1.350 1.00 81.25 109 THR A N 1
ATOM 863 C CA . THR A 1 109 ? 2.070 -15.356 -2.674 1.00 81.25 109 THR A CA 1
ATOM 864 C C . THR A 1 109 ? 1.501 -14.359 -3.677 1.00 81.25 109 THR A C 1
ATOM 866 O O . THR A 1 109 ? 0.712 -13.485 -3.256 1.00 81.25 109 THR A O 1
#

InterPro domains:
  IPR003458 Bacteriophage T4, Gp38, tail fibre assembly [PF02413] (45-109)

Secondary structure (DSSP, 8-state):
-PPPEEEEE-TT--EEEEETTSTTGGGPPTTPEEE-HHHHHHHHSPPPPHHHHHHHHHHHHHHHHHHHHHHTHHHHHHHHHT---HHHHHHHHHHHHHHHHHHHS----

pLDDT: mean 94.94, std 7.57, range [45.34, 98.75]

Radius of gyration: 26.44 Å; Cα contacts (8 Å, |Δi|>4): 85; chains: 1; bounding box: 48×28×72 Å